Protein AF-A0A958MVD0-F1 (afdb_monomer_lite)

pLDDT: mean 89.66, std 12.87, range [43.69, 98.06]

Foldseek 3Di:
DVVVVVVVVVVCVCVVLLQDDDDDPVPDDPVVVVVVVVVVVVCVVSVVSNVVSVCVVDDPCPVVVVVVVVVVVVVVVVVPD

Radius of gyration: 19.73 Å; chains: 1; bounding box: 44×32×52 Å

Sequence (81 aa):
FAADDHHKKNAEALVNEEAANMVVQNGFTPESFIRLIRDILKQPDRLERLSVNIRKFHRPRAAEETAKVLLAEMAGKIGHE

Structure (mmCIF, N/CA/C/O backbone):
data_AF-A0A958MVD0-F1
#
_entry.id   AF-A0A958MVD0-F1
#
loop_
_atom_site.group_PDB
_atom_site.id
_atom_site.type_symbol
_atom_site.label_atom_id
_atom_site.label_alt_id
_atom_site.label_comp_id
_atom_site.label_asym_id
_atom_site.label_entity_id
_atom_site.label_seq_id
_atom_site.pdbx_PDB_ins_code
_atom_site.Cartn_x
_atom_site.Cartn_y
_atom_site.Cartn_z
_atom_site.occupancy
_atom_site.B_iso_or_equiv
_atom_site.auth_seq_id
_atom_site.auth_comp_id
_atom_site.auth_asym_id
_atom_site.auth_atom_id
_atom_site.pdbx_PDB_model_num
ATOM 1 N N . PHE A 1 1 ? 6.098 23.461 1.269 1.00 48.72 1 PHE A N 1
ATOM 2 C CA . PHE A 1 1 ? 4.807 23.423 0.554 1.00 48.72 1 PHE A CA 1
ATOM 3 C C . PHE A 1 1 ? 4.736 22.354 -0.543 1.00 48.72 1 PHE A C 1
ATOM 5 O O . PHE A 1 1 ? 3.696 21.734 -0.639 1.00 48.72 1 PHE A O 1
ATOM 12 N N . ALA A 1 2 ? 5.798 22.040 -1.305 1.00 58.66 2 ALA A N 1
ATOM 13 C CA . ALA A 1 2 ? 5.735 20.965 -2.316 1.00 58.66 2 ALA A CA 1
ATOM 14 C C . ALA A 1 2 ? 5.599 19.535 -1.733 1.00 58.66 2 ALA A C 1
ATOM 16 O O . ALA A 1 2 ? 4.862 18.717 -2.270 1.00 58.66 2 ALA A O 1
ATOM 17 N N . ALA A 1 3 ? 6.283 19.224 -0.624 1.00 60.91 3 ALA A N 1
ATOM 18 C CA . ALA A 1 3 ? 6.320 17.865 -0.067 1.00 60.91 3 ALA A CA 1
ATOM 19 C C . ALA A 1 3 ? 4.943 17.323 0.377 1.00 60.91 3 ALA A C 1
ATOM 21 O O . ALA A 1 3 ? 4.658 16.153 0.135 1.00 60.91 3 ALA A O 1
ATOM 22 N N . ASP A 1 4 ? 4.078 18.163 0.958 1.00 60.53 4 ASP A N 1
ATOM 23 C CA . ASP A 1 4 ? 2.748 17.739 1.431 1.00 60.53 4 ASP A CA 1
ATOM 24 C C . ASP A 1 4 ? 1.833 17.305 0.281 1.00 60.53 4 ASP A C 1
ATOM 26 O O . ASP A 1 4 ? 1.203 16.247 0.354 1.00 60.53 4 ASP A O 1
ATOM 30 N N . ASP A 1 5 ? 1.819 18.057 -0.822 1.00 73.81 5 ASP A N 1
ATOM 31 C CA . ASP A 1 5 ? 1.042 17.685 -2.007 1.00 73.81 5 ASP A CA 1
ATOM 32 C C . ASP A 1 5 ? 1.620 16.445 -2.698 1.00 73.81 5 ASP A C 1
ATOM 34 O O . ASP A 1 5 ? 0.870 15.614 -3.211 1.00 73.81 5 ASP A O 1
ATOM 38 N N . HIS A 1 6 ? 2.948 16.277 -2.695 1.00 76.06 6 HIS A N 1
ATOM 39 C CA . HIS A 1 6 ? 3.582 15.081 -3.251 1.00 76.06 6 HIS A CA 1
ATOM 40 C C . HIS A 1 6 ? 3.251 13.822 -2.437 1.00 76.06 6 HIS A C 1
ATOM 42 O O . HIS A 1 6 ? 2.912 12.793 -3.022 1.00 76.06 6 HIS A O 1
ATOM 48 N N . HIS A 1 7 ? 3.286 13.890 -1.102 1.00 84.62 7 HIS A N 1
ATOM 49 C CA . HIS A 1 7 ? 2.916 12.754 -0.251 1.00 84.62 7 HIS A CA 1
ATOM 50 C C . HIS A 1 7 ? 1.437 12.394 -0.395 1.00 84.62 7 HIS A C 1
ATOM 52 O O . HIS A 1 7 ? 1.100 11.213 -0.495 1.00 84.62 7 HIS A O 1
ATOM 58 N N . LYS A 1 8 ? 0.563 13.403 -0.477 1.00 90.62 8 LYS A N 1
ATOM 59 C CA . LYS A 1 8 ? -0.867 13.198 -0.709 1.00 90.62 8 LYS A CA 1
ATOM 60 C C . LYS A 1 8 ? -1.130 12.507 -2.047 1.00 90.62 8 LYS A C 1
ATOM 62 O O . LYS A 1 8 ? -1.832 11.503 -2.064 1.00 90.62 8 LYS A O 1
ATOM 67 N N . LYS A 1 9 ? -0.507 12.959 -3.141 1.00 91.62 9 LYS A N 1
ATOM 68 C CA . LYS A 1 9 ? -0.651 12.330 -4.469 1.00 91.62 9 LYS A CA 1
ATOM 69 C C . LYS A 1 9 ? -0.186 10.873 -4.490 1.00 91.62 9 LYS A C 1
ATOM 71 O O . LYS A 1 9 ? -0.833 10.030 -5.106 1.00 91.62 9 LYS A O 1
ATOM 76 N N . ASN A 1 10 ? 0.905 10.558 -3.790 1.00 91.12 10 ASN A N 1
ATOM 77 C CA . ASN A 1 10 ? 1.370 9.175 -3.662 1.00 91.12 10 ASN A CA 1
ATOM 78 C C . ASN A 1 10 ? 0.352 8.302 -2.913 1.00 91.12 10 ASN A C 1
ATOM 80 O O . ASN A 1 10 ? 0.101 7.168 -3.315 1.00 91.12 10 ASN A O 1
ATOM 84 N N . ALA A 1 11 ? -0.258 8.827 -1.845 1.00 94.06 11 ALA A N 1
ATOM 85 C CA . ALA A 1 11 ? -1.311 8.122 -1.120 1.00 94.06 11 ALA A CA 1
ATOM 86 C C . ALA A 1 11 ? -2.583 7.960 -1.969 1.00 94.06 11 ALA A C 1
ATOM 88 O O . ALA A 1 11 ? -3.150 6.870 -2.010 1.00 94.06 11 ALA A O 1
ATOM 89 N N . GLU A 1 12 ? -3.001 9.005 -2.690 1.00 95.44 12 GLU A N 1
ATOM 90 C CA . GLU A 1 12 ? -4.147 8.978 -3.608 1.00 95.44 12 GLU A CA 1
ATOM 91 C C . GLU A 1 12 ? -3.986 7.900 -4.683 1.00 95.44 12 GLU A C 1
ATOM 93 O O . GLU A 1 12 ? -4.942 7.179 -4.956 1.00 95.44 12 GLU A O 1
ATOM 98 N N . ALA A 1 13 ? -2.778 7.711 -5.229 1.00 95.94 13 ALA A N 1
ATOM 99 C CA . ALA A 1 13 ? -2.511 6.643 -6.192 1.00 95.94 13 ALA A CA 1
ATOM 100 C C . ALA A 1 13 ? -2.857 5.247 -5.639 1.00 95.94 13 ALA A C 1
ATOM 102 O O . ALA A 1 13 ? -3.400 4.427 -6.370 1.00 95.94 13 ALA A O 1
ATOM 103 N N . LEU A 1 14 ? -2.597 4.988 -4.352 1.00 97.12 14 LEU A N 1
ATOM 104 C CA . LEU A 1 14 ? -2.944 3.720 -3.698 1.00 97.12 14 LEU A CA 1
ATOM 105 C C . LEU A 1 14 ? -4.431 3.643 -3.319 1.00 97.12 14 LEU A C 1
ATOM 107 O O . LEU A 1 14 ? -5.053 2.592 -3.460 1.00 97.12 14 LEU A O 1
ATOM 111 N N . VAL A 1 15 ? -5.006 4.737 -2.815 1.00 96.62 15 VAL A N 1
ATOM 112 C CA . VAL A 1 15 ? -6.416 4.786 -2.388 1.00 96.62 15 VAL A CA 1
ATOM 113 C C . VAL A 1 15 ? -7.363 4.612 -3.572 1.00 96.62 15 VAL A C 1
ATOM 115 O O . VAL A 1 15 ? -8.340 3.878 -3.454 1.00 96.62 15 VAL A O 1
ATOM 118 N N . ASN A 1 16 ? -7.059 5.237 -4.713 1.00 96.88 16 ASN A N 1
ATOM 119 C CA . ASN A 1 16 ? -7.887 5.171 -5.919 1.00 96.88 16 ASN A CA 1
ATOM 120 C C . ASN A 1 16 ? -7.993 3.748 -6.491 1.00 96.88 16 ASN A C 1
ATOM 122 O O . ASN A 1 16 ? -8.989 3.421 -7.126 1.00 96.88 16 ASN A O 1
ATOM 126 N N . GLU A 1 17 ? -7.001 2.897 -6.226 1.00 97.44 17 GLU A N 1
ATOM 127 C CA . GLU A 1 17 ? -6.994 1.475 -6.601 1.00 97.44 17 GLU A CA 1
ATOM 128 C C . GLU A 1 17 ? -7.499 0.556 -5.477 1.00 97.44 17 GLU A C 1
ATOM 130 O O . GLU A 1 17 ? -7.287 -0.658 -5.518 1.00 97.44 17 GLU A O 1
ATOM 135 N N . GLU A 1 18 ? -8.124 1.126 -4.441 1.00 96.62 18 GLU A N 1
ATOM 136 C CA . GLU A 1 18 ? -8.575 0.410 -3.246 1.00 96.62 18 GLU A CA 1
ATOM 137 C C . GLU A 1 18 ? -7.461 -0.466 -2.640 1.00 96.62 18 GLU A C 1
ATOM 139 O O . GLU A 1 18 ? -7.689 -1.619 -2.265 1.00 96.62 18 GLU A O 1
ATOM 144 N N . ALA A 1 19 ? -6.232 0.057 -2.592 1.00 97.31 19 ALA A N 1
ATOM 145 C CA . ALA A 1 19 ? -5.050 -0.646 -2.087 1.00 97.31 19 ALA A CA 1
ATOM 146 C C . ALA A 1 19 ? -4.562 -0.116 -0.730 1.00 97.31 19 ALA A C 1
ATOM 148 O O . ALA A 1 19 ? -3.768 -0.770 -0.055 1.00 97.31 19 ALA A O 1
ATOM 149 N N . ALA A 1 20 ? -5.036 1.057 -0.306 1.00 96.00 20 ALA A N 1
ATOM 150 C CA . ALA A 1 20 ? -4.702 1.651 0.983 1.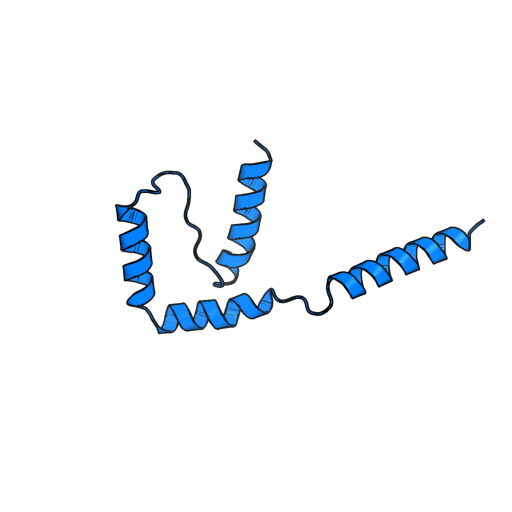00 96.00 20 ALA A CA 1
ATOM 151 C C . ALA A 1 20 ? -5.845 2.520 1.524 1.00 96.00 20 ALA A C 1
ATOM 153 O O . ALA A 1 20 ? -6.781 2.869 0.810 1.00 96.00 20 ALA A O 1
ATOM 154 N N . ASN A 1 21 ? -5.730 2.907 2.795 1.00 93.00 21 ASN A N 1
ATOM 155 C CA . ASN A 1 21 ? -6.531 3.971 3.395 1.00 93.00 21 ASN A CA 1
ATOM 156 C C . ASN A 1 21 ? -5.630 5.182 3.632 1.00 93.00 21 ASN A C 1
ATOM 158 O O . ASN A 1 21 ? -4.546 5.032 4.194 1.00 93.00 21 ASN A O 1
ATOM 162 N N . MET A 1 22 ? -6.084 6.374 3.251 1.00 92.94 22 MET A N 1
ATOM 163 C CA . MET A 1 22 ? -5.370 7.611 3.558 1.00 92.94 22 MET A CA 1
ATOM 164 C C . MET A 1 22 ? -5.873 8.195 4.875 1.00 92.94 22 MET A C 1
ATOM 166 O O . MET A 1 22 ? -7.075 8.360 5.078 1.00 92.94 22 MET A O 1
ATOM 170 N N . VAL A 1 23 ? -4.933 8.538 5.752 1.00 91.69 23 VAL A N 1
ATOM 171 C CA . VAL A 1 23 ? -5.197 9.271 6.990 1.00 91.69 23 VAL A CA 1
ATOM 172 C C . VAL A 1 23 ? -4.617 10.665 6.834 1.00 91.69 23 VAL A C 1
ATOM 174 O O . VAL A 1 23 ? -3.418 10.823 6.624 1.00 91.69 23 VAL A O 1
ATOM 177 N N . VAL A 1 24 ? -5.476 11.676 6.896 1.00 89.19 24 VAL A N 1
ATOM 178 C CA . VAL A 1 24 ? -5.057 13.073 6.762 1.00 89.19 24 VAL A CA 1
ATOM 179 C C . VAL A 1 24 ? -4.573 13.568 8.123 1.00 89.19 24 VAL A C 1
ATOM 181 O O . VAL A 1 24 ? -5.200 13.283 9.139 1.00 89.19 24 VAL A O 1
ATOM 184 N N . GLN A 1 25 ? -3.466 14.315 8.154 1.00 87.69 25 GLN A N 1
ATOM 185 C CA . GLN A 1 25 ? -2.881 14.829 9.399 1.00 87.69 25 GLN A CA 1
ATOM 186 C C . GLN A 1 25 ? -3.858 15.712 10.189 1.00 87.69 25 GLN A C 1
ATOM 188 O O . GLN A 1 25 ? -3.884 15.678 11.419 1.00 87.69 25 GLN A O 1
ATOM 193 N N . ASN A 1 26 ? -4.679 16.493 9.486 1.00 88.56 26 ASN A N 1
ATOM 194 C CA . ASN A 1 26 ? -5.710 17.297 10.122 1.00 88.56 26 ASN A CA 1
ATOM 195 C C . ASN A 1 26 ? -6.759 16.387 10.785 1.00 88.56 26 ASN A C 1
ATOM 197 O O . ASN A 1 26 ? -7.441 15.626 10.103 1.00 88.56 26 ASN A O 1
ATOM 201 N N . GLY A 1 27 ? -6.882 16.464 12.112 1.00 81.56 27 GLY A N 1
ATOM 202 C CA . GLY A 1 27 ? -7.781 15.600 12.886 1.00 81.56 27 GLY A CA 1
ATOM 203 C C . GLY A 1 27 ? -7.241 14.188 13.154 1.00 81.56 27 GLY A C 1
ATOM 204 O O . GLY A 1 27 ? -7.980 13.329 13.651 1.00 81.56 27 GLY A O 1
ATOM 205 N N . PHE A 1 28 ? -5.960 13.933 12.864 1.00 92.94 28 PHE A N 1
ATOM 206 C CA . PHE A 1 28 ? -5.297 12.711 13.301 1.00 92.94 28 PHE A CA 1
ATOM 207 C C . PHE A 1 28 ? -4.989 12.793 14.800 1.00 92.94 28 PHE A C 1
ATOM 209 O O . PHE A 1 28 ? -4.113 13.539 15.232 1.00 92.94 28 PHE A O 1
ATOM 216 N N . THR A 1 29 ? -5.737 12.034 15.599 1.00 95.81 29 THR A N 1
ATOM 217 C CA . THR A 1 29 ? -5.583 11.932 17.053 1.00 95.81 29 THR A CA 1
ATOM 218 C C . THR A 1 29 ? -5.433 10.462 17.439 1.00 95.81 29 THR A C 1
ATOM 220 O O . THR A 1 29 ? -5.815 9.579 16.660 1.00 95.81 29 THR A O 1
ATOM 223 N N . PRO A 1 30 ? -4.924 10.153 18.643 1.00 96.44 30 PRO A N 1
ATOM 224 C CA . PRO A 1 30 ? -4.866 8.775 19.123 1.00 96.44 30 PRO A CA 1
ATOM 225 C C . PRO A 1 30 ? -6.224 8.062 19.046 1.00 96.44 30 PRO A C 1
ATOM 227 O O . PRO A 1 30 ? -6.314 6.916 18.609 1.00 96.44 30 PRO A O 1
ATOM 230 N N . GLU A 1 31 ? -7.311 8.752 19.393 1.00 96.75 31 GLU A N 1
ATOM 231 C CA . GLU A 1 31 ? -8.659 8.186 19.391 1.00 96.75 31 GLU A CA 1
ATOM 232 C C . GLU A 1 31 ? -9.169 7.943 17.970 1.00 96.75 31 GLU A C 1
ATOM 234 O O . GLU A 1 31 ? -9.809 6.917 17.726 1.00 96.75 31 GLU A O 1
ATOM 239 N N . SER A 1 32 ? -8.908 8.861 17.027 1.00 94.12 32 SER A N 1
ATOM 240 C CA . SER A 1 32 ? -9.300 8.654 15.628 1.00 94.12 32 SER A CA 1
ATOM 241 C C . SER A 1 32 ? -8.510 7.514 14.987 1.00 94.12 32 SER A C 1
ATOM 243 O O . SER A 1 32 ? -9.098 6.707 14.266 1.00 94.12 32 SER A O 1
ATOM 245 N N . PHE A 1 33 ? -7.233 7.352 15.343 1.00 95.12 33 PHE A N 1
ATOM 246 C CA . PHE A 1 33 ? -6.415 6.236 14.876 1.00 95.12 33 PHE A CA 1
ATOM 247 C C . PHE A 1 33 ? -6.869 4.883 15.438 1.00 95.12 33 PHE A C 1
ATOM 249 O O . PHE A 1 33 ? -7.031 3.921 14.688 1.00 95.12 33 PHE A O 1
ATOM 256 N N . ILE A 1 34 ? -7.150 4.806 16.744 1.00 96.56 34 ILE A N 1
ATOM 257 C CA . ILE A 1 34 ? -7.667 3.580 17.371 1.00 96.56 34 ILE A CA 1
ATOM 258 C C . ILE A 1 34 ? -9.011 3.181 16.750 1.00 96.56 34 ILE A C 1
ATOM 260 O O . ILE A 1 34 ? -9.237 1.996 16.491 1.00 96.56 34 ILE A O 1
ATOM 264 N N . ARG A 1 35 ? -9.908 4.147 16.503 1.00 95.06 35 ARG A N 1
ATOM 265 C CA . ARG A 1 35 ? -11.181 3.884 15.813 1.00 95.06 35 ARG A CA 1
ATOM 266 C C . ARG A 1 35 ? -10.948 3.331 14.411 1.00 95.06 35 ARG A C 1
ATOM 268 O O . ARG A 1 35 ? -11.483 2.272 14.106 1.00 95.06 35 ARG A O 1
ATOM 275 N N . LEU A 1 36 ? -10.083 3.970 13.622 1.00 93.50 36 LEU A N 1
ATOM 276 C CA . LEU A 1 36 ? -9.731 3.508 12.279 1.00 93.50 36 LEU A CA 1
ATOM 277 C C . LEU A 1 36 ? -9.241 2.052 12.277 1.00 93.50 36 LEU A C 1
ATOM 279 O O . LEU A 1 36 ? -9.728 1.245 11.489 1.00 93.50 36 LEU A O 1
ATOM 283 N N . ILE A 1 37 ? -8.310 1.699 13.170 1.00 94.38 37 ILE A N 1
ATOM 284 C CA . ILE A 1 37 ? -7.790 0.327 13.269 1.00 94.38 37 ILE A CA 1
ATOM 285 C C . ILE A 1 37 ? -8.919 -0.652 13.612 1.00 94.38 37 ILE A C 1
ATOM 287 O O . ILE A 1 37 ? -9.052 -1.690 12.965 1.00 94.38 37 ILE A O 1
ATOM 291 N N . ARG A 1 38 ? -9.761 -0.327 14.603 1.00 96.00 38 ARG A N 1
ATOM 292 C CA . ARG A 1 38 ? -10.898 -1.180 14.988 1.00 96.00 38 ARG A CA 1
ATOM 293 C C . ARG A 1 38 ? -11.885 -1.375 13.841 1.00 96.00 38 ARG A C 1
ATOM 295 O O . ARG A 1 38 ? -12.387 -2.482 13.673 1.00 96.00 38 ARG A O 1
ATOM 302 N N . ASP A 1 39 ? -12.156 -0.332 13.066 1.00 94.12 39 ASP A N 1
ATOM 303 C CA . ASP A 1 39 ? -13.079 -0.401 11.934 1.00 94.12 39 ASP A CA 1
ATOM 304 C C . ASP A 1 39 ? -12.521 -1.268 10.801 1.00 94.12 39 ASP A C 1
ATOM 306 O O . ASP A 1 39 ? -13.264 -2.053 10.214 1.00 94.12 39 ASP A O 1
ATOM 310 N N . ILE A 1 40 ? -11.209 -1.203 10.543 1.00 92.25 40 ILE A N 1
ATOM 311 C CA . ILE A 1 40 ? -10.535 -2.089 9.582 1.00 92.25 40 ILE A CA 1
ATOM 312 C C . ILE A 1 40 ? -10.598 -3.549 10.052 1.00 92.25 40 ILE A C 1
ATOM 314 O O . ILE A 1 40 ? -10.964 -4.423 9.271 1.00 92.25 40 ILE A O 1
ATOM 318 N N . LEU A 1 41 ? -10.302 -3.822 11.327 1.00 93.56 41 LEU A N 1
ATOM 319 C CA . LEU A 1 41 ? -10.319 -5.186 11.877 1.00 93.56 41 LEU A CA 1
ATOM 320 C C . LEU A 1 41 ? -11.711 -5.834 11.850 1.00 93.56 41 LEU A C 1
ATOM 322 O O . LEU A 1 41 ? -11.821 -7.052 11.752 1.00 93.56 41 LEU A O 1
ATOM 326 N N . LYS A 1 42 ? -12.780 -5.033 11.907 1.00 96.69 42 LYS A N 1
ATOM 327 C CA . LYS A 1 42 ? -14.167 -5.509 11.781 1.00 96.69 42 LYS A CA 1
ATOM 328 C C . LYS A 1 42 ? -14.575 -5.840 10.342 1.00 96.69 42 LYS A C 1
ATOM 330 O O . LYS A 1 42 ? -15.677 -6.337 10.135 1.00 96.69 42 LYS A O 1
ATOM 335 N N . GLN A 1 43 ? -13.733 -5.542 9.354 1.00 95.88 43 GLN A N 1
ATOM 336 C CA . GLN A 1 43 ? -14.030 -5.692 7.928 1.00 95.88 43 GLN A CA 1
ATOM 337 C C . GLN A 1 43 ? -12.972 -6.585 7.253 1.00 95.88 43 GLN A C 1
ATOM 339 O O . GLN A 1 43 ? -12.206 -6.096 6.417 1.00 95.88 43 GLN A O 1
ATOM 344 N N . PRO A 1 44 ? -12.906 -7.890 7.587 1.00 95.06 44 PRO A N 1
ATOM 345 C CA . PRO A 1 44 ? -11.882 -8.795 7.058 1.00 95.06 44 PRO A CA 1
ATOM 346 C C . PRO A 1 44 ? -11.881 -8.850 5.524 1.00 95.06 44 PRO A C 1
ATOM 348 O O . PRO A 1 44 ? -10.818 -8.776 4.917 1.00 95.06 44 PRO A O 1
ATOM 351 N N . ASP A 1 45 ? -13.055 -8.839 4.887 1.00 96.19 45 ASP A N 1
ATOM 352 C CA . ASP A 1 45 ? -13.161 -8.825 3.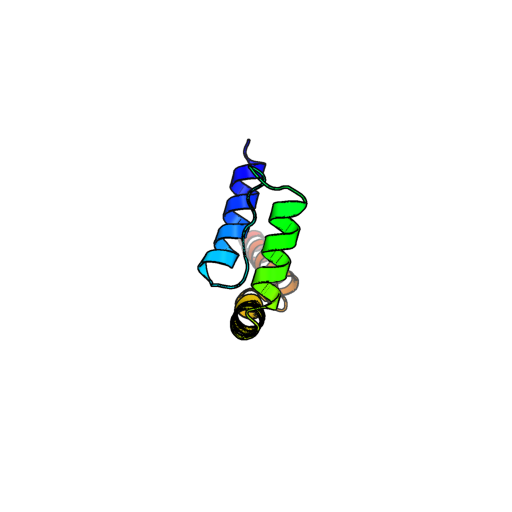422 1.00 96.19 45 ASP A CA 1
ATOM 353 C C . ASP A 1 45 ? -12.535 -7.573 2.803 1.00 96.19 45 ASP A C 1
ATOM 355 O O . ASP A 1 45 ? -11.960 -7.617 1.716 1.00 96.19 45 ASP A O 1
ATOM 359 N N . ARG A 1 46 ? -12.649 -6.425 3.482 1.00 94.31 46 ARG A N 1
ATOM 360 C CA . ARG A 1 46 ? -12.004 -5.191 3.030 1.00 94.31 46 ARG A CA 1
ATOM 361 C C . ARG A 1 46 ? -10.494 -5.299 3.177 1.00 94.31 46 ARG A C 1
ATOM 363 O O . ARG A 1 46 ? -9.786 -4.882 2.269 1.00 94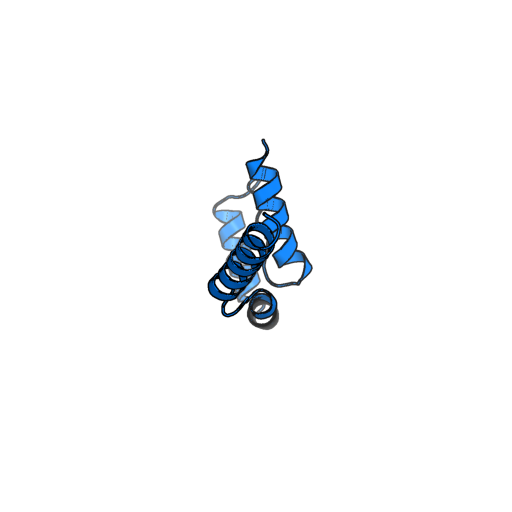.31 46 ARG A O 1
ATOM 370 N N . LEU A 1 47 ? -10.007 -5.854 4.284 1.00 94.88 47 LEU A N 1
ATOM 371 C CA . LEU A 1 47 ? -8.576 -6.059 4.499 1.00 94.88 47 LEU A CA 1
ATOM 372 C C . LEU A 1 47 ? -7.975 -6.990 3.433 1.00 94.88 47 LEU A C 1
ATOM 374 O O . LEU A 1 47 ? -6.907 -6.692 2.900 1.00 94.88 47 LEU A O 1
ATOM 378 N N . GLU A 1 48 ? -8.694 -8.050 3.062 1.00 96.25 48 GLU A N 1
ATOM 379 C CA . GLU A 1 48 ? -8.287 -8.950 1.982 1.00 96.25 48 GLU A CA 1
ATOM 380 C C . GLU A 1 48 ? -8.234 -8.223 0.630 1.00 96.25 48 GLU A C 1
ATOM 382 O O . GLU A 1 48 ? -7.240 -8.326 -0.088 1.00 96.25 48 GLU A O 1
ATOM 387 N N . ARG A 1 49 ? -9.239 -7.393 0.305 1.00 96.31 49 ARG A N 1
ATOM 388 C CA . ARG A 1 49 ? -9.209 -6.573 -0.921 1.00 96.31 49 ARG A CA 1
ATOM 389 C C . ARG A 1 49 ? -8.003 -5.637 -0.969 1.00 96.31 49 ARG A C 1
ATOM 391 O O . ARG A 1 49 ? -7.316 -5.605 -1.988 1.00 96.31 49 ARG A O 1
ATOM 398 N N . LE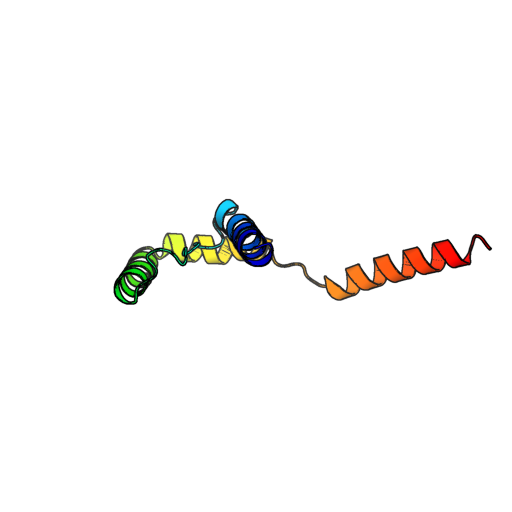U A 1 50 ? -7.703 -4.936 0.129 1.00 96.38 50 LEU A N 1
ATOM 399 C CA . LEU A 1 50 ? -6.514 -4.078 0.224 1.00 96.38 50 LEU A CA 1
ATOM 400 C C . LEU A 1 50 ? -5.227 -4.893 -0.027 1.00 96.38 50 LEU A C 1
ATOM 402 O O . LEU A 1 50 ? -4.373 -4.479 -0.810 1.00 96.38 50 LEU A O 1
ATOM 406 N N . SER A 1 51 ? -5.114 -6.075 0.592 1.00 96.31 51 SER A N 1
ATOM 407 C CA . SER A 1 51 ? -3.973 -7.000 0.461 1.00 96.31 51 SER A CA 1
ATOM 408 C C . SER A 1 51 ? -3.775 -7.526 -0.965 1.00 96.31 51 SER A C 1
ATOM 410 O O . SER A 1 51 ? -2.644 -7.663 -1.438 1.00 96.31 51 SER A O 1
ATOM 412 N N . VAL A 1 52 ? -4.862 -7.806 -1.684 1.00 97.94 52 VAL A N 1
ATOM 413 C CA . VAL A 1 52 ? -4.797 -8.220 -3.090 1.00 97.94 52 VAL A CA 1
ATOM 414 C C . VAL A 1 52 ? -4.426 -7.034 -3.980 1.00 97.94 52 VAL A C 1
ATOM 416 O O . VAL A 1 52 ? -3.517 -7.142 -4.804 1.00 97.94 52 VAL A O 1
ATOM 419 N N . ASN A 1 53 ? -5.078 -5.885 -3.797 1.00 98.06 53 ASN A N 1
ATOM 420 C CA . ASN A 1 53 ? -4.899 -4.719 -4.659 1.00 98.06 53 ASN A CA 1
ATOM 421 C C . ASN A 1 53 ? -3.513 -4.086 -4.530 1.00 98.06 53 ASN A C 1
ATOM 423 O O . ASN A 1 53 ? -2.942 -3.680 -5.543 1.00 98.06 53 ASN A O 1
ATOM 427 N N . ILE A 1 54 ? -2.913 -4.071 -3.335 1.00 97.62 54 ILE A N 1
ATOM 428 C CA . ILE A 1 54 ? -1.568 -3.504 -3.148 1.00 9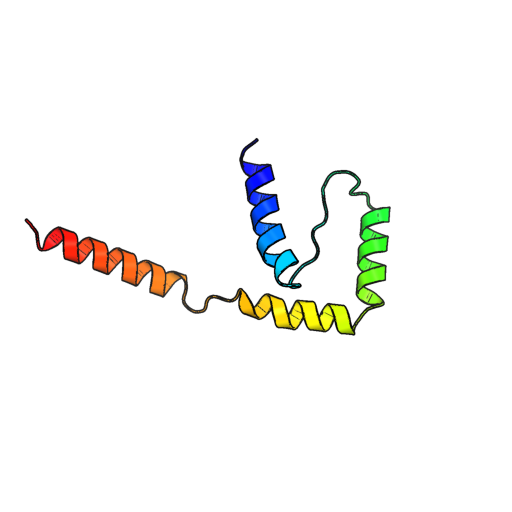7.62 54 ILE A CA 1
ATOM 429 C C . ILE A 1 54 ? -0.505 -4.228 -3.984 1.00 97.62 54 ILE A C 1
ATOM 431 O O . ILE A 1 54 ? 0.479 -3.620 -4.407 1.00 97.62 54 ILE A O 1
ATOM 435 N N . ARG A 1 55 ? -0.727 -5.504 -4.329 1.00 96.75 55 ARG A N 1
ATOM 436 C CA . ARG A 1 55 ? 0.186 -6.277 -5.185 1.00 96.75 55 ARG A CA 1
ATOM 437 C C . ARG A 1 55 ? 0.269 -5.731 -6.609 1.00 96.75 55 ARG A C 1
ATOM 439 O O . ARG A 1 55 ? 1.301 -5.911 -7.245 1.00 96.75 55 ARG A O 1
ATOM 446 N N . LYS A 1 56 ? -0.752 -5.018 -7.099 1.00 95.06 56 LYS A N 1
ATOM 447 C CA . LYS A 1 56 ? -0.736 -4.371 -8.427 1.00 95.06 56 LYS A CA 1
ATOM 448 C C . LYS A 1 56 ? 0.357 -3.303 -8.544 1.00 95.06 56 LYS A C 1
ATOM 450 O O . LYS A 1 56 ? 0.840 -3.025 -9.638 1.00 95.06 56 LYS A O 1
ATOM 455 N N . PHE A 1 57 ? 0.770 -2.727 -7.416 1.00 95.00 57 PHE A N 1
ATOM 456 C CA . PHE A 1 57 ? 1.831 -1.722 -7.350 1.00 95.00 57 PHE A CA 1
ATOM 457 C C . PHE A 1 57 ? 3.230 -2.337 -7.291 1.00 95.00 57 PHE A C 1
ATOM 459 O O . PHE A 1 57 ? 4.225 -1.620 -7.411 1.00 95.00 57 PHE A O 1
ATOM 466 N N . HIS A 1 58 ? 3.335 -3.660 -7.138 1.00 95.00 58 HIS A N 1
ATOM 467 C CA . HIS A 1 58 ? 4.616 -4.337 -7.191 1.00 95.00 58 HIS A CA 1
ATOM 468 C C . HIS A 1 58 ? 5.211 -4.232 -8.600 1.00 95.00 58 HIS A C 1
ATOM 470 O O . HIS A 1 58 ? 4.635 -4.697 -9.584 1.00 95.00 58 HIS A O 1
ATOM 476 N N . ARG A 1 59 ? 6.400 -3.635 -8.692 1.00 94.12 59 ARG A N 1
ATOM 477 C CA . ARG A 1 59 ? 7.192 -3.558 -9.921 1.00 94.12 59 ARG A CA 1
ATOM 478 C C . ARG A 1 59 ? 8.422 -4.457 -9.774 1.00 94.12 59 ARG A C 1
ATOM 480 O O . ARG A 1 59 ? 9.452 -3.992 -9.278 1.00 94.12 59 ARG A O 1
ATOM 487 N N . PRO A 1 60 ? 8.332 -5.748 -10.149 1.00 94.81 60 PRO A N 1
ATOM 488 C CA . PRO A 1 60 ? 9.479 -6.642 -10.061 1.00 94.81 60 PRO A CA 1
ATOM 489 C C . PRO A 1 60 ? 10.604 -6.115 -10.952 1.00 94.81 60 PRO A C 1
ATOM 491 O O . PRO A 1 60 ? 10.346 -5.633 -12.053 1.00 94.81 60 PRO A O 1
ATOM 494 N N . ARG A 1 61 ? 11.852 -6.218 -10.482 1.00 95.75 61 ARG A N 1
ATOM 495 C CA . ARG A 1 61 ? 13.053 -5.777 -11.218 1.00 95.75 61 ARG A CA 1
ATOM 496 C C . ARG A 1 61 ? 13.061 -4.289 -11.608 1.00 95.75 61 ARG A C 1
ATOM 498 O O . ARG A 1 61 ? 13.803 -3.911 -12.505 1.00 95.75 61 ARG A O 1
ATOM 505 N N . ALA A 1 62 ? 12.304 -3.425 -10.918 1.00 96.62 62 ALA A N 1
ATOM 506 C CA . ALA A 1 62 ? 12.231 -1.993 -11.241 1.00 96.62 62 ALA A CA 1
ATOM 507 C C . ALA A 1 62 ? 13.612 -1.330 -11.395 1.00 96.62 62 ALA A C 1
ATOM 509 O O . ALA A 1 62 ? 13.831 -0.588 -12.348 1.00 96.62 62 ALA A O 1
ATOM 510 N N . ALA A 1 63 ? 14.556 -1.635 -10.500 1.00 96.50 63 ALA A N 1
ATOM 511 C CA . ALA A 1 63 ? 15.917 -1.104 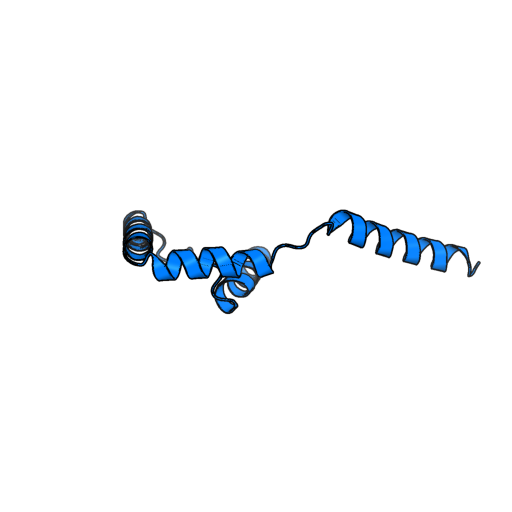-10.571 1.00 96.50 63 ALA A CA 1
ATOM 512 C C . ALA A 1 63 ? 16.686 -1.595 -11.812 1.00 96.50 63 ALA A C 1
ATOM 514 O O . ALA A 1 63 ? 17.341 -0.797 -12.475 1.00 96.50 63 ALA A O 1
ATOM 515 N N . GLU A 1 64 ? 16.579 -2.883 -12.151 1.00 97.56 64 GLU A N 1
ATOM 516 C CA . GLU A 1 64 ? 17.241 -3.475 -13.322 1.00 97.56 64 GLU A CA 1
ATOM 517 C C . GLU A 1 64 ? 16.683 -2.889 -14.623 1.00 97.56 64 GLU A C 1
ATOM 519 O O . GLU A 1 64 ? 17.444 -2.460 -15.485 1.00 97.56 64 GLU A O 1
ATOM 524 N N . GLU A 1 65 ? 15.357 -2.811 -14.746 1.00 96.88 65 GLU A N 1
ATOM 525 C CA . GLU A 1 65 ? 14.698 -2.213 -15.911 1.00 96.88 65 GLU A CA 1
ATOM 526 C C . GLU A 1 65 ? 15.045 -0.725 -16.047 1.00 96.88 65 GLU A C 1
ATOM 528 O O . GLU A 1 65 ? 15.328 -0.249 -17.145 1.00 96.88 65 GLU A O 1
ATOM 533 N N . THR A 1 66 ? 15.132 -0.004 -14.926 1.00 96.88 66 THR A N 1
ATOM 534 C CA . THR A 1 66 ? 15.600 1.390 -14.922 1.00 96.88 66 THR A CA 1
ATOM 535 C C . THR A 1 66 ? 17.043 1.484 -15.421 1.00 96.88 66 THR A C 1
ATOM 537 O O . THR A 1 66 ? 17.340 2.303 -16.287 1.00 96.88 66 THR A O 1
ATOM 540 N N . ALA A 1 67 ? 17.941 0.622 -14.934 1.00 96.88 67 ALA A N 1
ATOM 541 C CA . ALA A 1 67 ? 19.334 0.602 -15.373 1.00 96.88 67 ALA A CA 1
ATOM 542 C C . ALA A 1 67 ? 19.466 0.281 -16.871 1.00 96.88 67 ALA A C 1
ATOM 544 O O . ALA A 1 67 ? 20.242 0.938 -17.561 1.00 96.88 67 ALA A O 1
ATOM 545 N N . LYS A 1 68 ? 18.681 -0.670 -17.398 1.00 96.50 68 LYS A N 1
ATOM 546 C CA . LYS A 1 68 ? 18.659 -0.996 -18.836 1.00 96.50 68 LYS A CA 1
ATOM 547 C C . LYS A 1 68 ? 18.303 0.216 -19.691 1.00 96.50 68 LYS A C 1
ATOM 549 O O . LYS A 1 68 ? 18.996 0.482 -20.669 1.00 96.50 68 LYS A O 1
ATOM 554 N N . VAL A 1 69 ? 17.262 0.959 -19.309 1.00 95.88 69 VAL A N 1
ATOM 555 C CA . VAL A 1 69 ? 16.844 2.175 -20.025 1.00 95.88 69 VAL A CA 1
ATOM 556 C C . VAL A 1 69 ? 17.955 3.226 -20.004 1.00 95.88 69 VAL A C 1
ATOM 558 O O . VAL A 1 69 ? 18.283 3.786 -21.047 1.00 95.88 69 VAL A O 1
ATOM 561 N N . LEU A 1 70 ? 18.582 3.453 -18.846 1.00 96.69 70 LEU A N 1
ATOM 562 C CA . LEU A 1 70 ? 19.677 4.419 -18.720 1.00 96.69 70 LEU A CA 1
ATOM 563 C C . LEU A 1 70 ? 20.893 4.036 -19.576 1.00 96.69 70 LEU A C 1
ATOM 565 O O . LEU A 1 70 ? 21.445 4.889 -20.266 1.00 96.69 70 LEU A O 1
ATOM 569 N N . LEU A 1 71 ? 21.293 2.762 -19.574 1.00 96.62 71 LEU A N 1
ATOM 570 C CA . LEU A 1 71 ? 22.431 2.286 -20.368 1.00 96.62 71 LEU A CA 1
ATOM 571 C C . LEU A 1 71 ? 22.162 2.364 -21.876 1.00 96.62 71 LEU A C 1
ATOM 573 O O . LEU A 1 71 ? 23.050 2.763 -22.627 1.00 96.62 71 LEU A O 1
ATOM 577 N N . ALA A 1 72 ? 20.949 2.022 -22.323 1.00 95.06 72 ALA A N 1
ATOM 578 C CA . ALA A 1 72 ? 20.559 2.130 -23.730 1.00 95.06 72 ALA A CA 1
ATOM 579 C C . ALA A 1 72 ? 20.604 3.585 -24.224 1.00 95.06 72 ALA A C 1
ATOM 581 O O . ALA A 1 72 ? 21.149 3.860 -25.293 1.00 95.06 72 ALA A O 1
ATOM 582 N N . GLU A 1 73 ? 20.101 4.521 -23.417 1.00 93.69 73 GLU A N 1
ATOM 583 C CA . GLU A 1 73 ? 20.141 5.958 -23.708 1.00 93.69 73 GLU A CA 1
ATOM 584 C C . GLU A 1 73 ? 21.584 6.484 -23.807 1.00 93.69 73 GLU A C 1
ATOM 586 O O . GLU A 1 73 ? 21.906 7.285 -24.685 1.00 93.69 73 GLU A O 1
ATOM 591 N N . MET A 1 74 ? 22.481 6.020 -22.932 1.00 93.00 74 MET A N 1
ATOM 592 C CA . MET A 1 74 ? 23.900 6.386 -22.988 1.00 93.00 74 MET A CA 1
ATOM 593 C C . MET A 1 74 ? 24.591 5.810 -24.229 1.00 93.00 74 MET A C 1
ATOM 595 O O . MET A 1 74 ? 25.330 6.526 -24.898 1.00 93.00 74 MET A O 1
ATOM 599 N N . ALA A 1 75 ? 24.329 4.547 -24.574 1.00 88.06 75 ALA A N 1
ATOM 600 C CA . ALA A 1 75 ? 24.903 3.912 -25.760 1.00 88.06 75 ALA A CA 1
ATOM 601 C C . ALA A 1 75 ? 24.438 4.584 -27.066 1.00 88.06 75 ALA A C 1
ATOM 603 O O . ALA A 1 75 ? 25.241 4.773 -27.977 1.00 88.06 75 ALA A O 1
ATOM 604 N N . GLY A 1 76 ? 23.169 5.006 -27.138 1.00 81.06 76 GLY A N 1
ATOM 605 C CA . GLY A 1 76 ? 22.632 5.761 -28.274 1.00 81.06 76 GLY A CA 1
ATOM 606 C C . GLY A 1 76 ? 23.245 7.156 -28.434 1.00 81.06 76 GLY A C 1
ATOM 607 O O . GLY A 1 76 ? 23.406 7.625 -29.556 1.00 81.06 76 GLY A O 1
ATOM 608 N N . LYS A 1 77 ? 23.648 7.803 -27.332 1.00 63.41 77 LYS A N 1
ATOM 609 C CA . LYS A 1 77 ? 24.360 9.094 -27.360 1.00 63.41 77 LYS A CA 1
ATOM 610 C C . LYS A 1 77 ? 25.822 8.965 -27.784 1.00 63.41 77 LYS A C 1
ATOM 612 O O . LYS A 1 77 ? 26.324 9.858 -28.448 1.00 63.41 77 LYS A O 1
ATOM 617 N N . ILE A 1 78 ? 26.477 7.853 -27.447 1.00 59.91 78 ILE A N 1
ATOM 618 C CA . ILE A 1 78 ? 27.879 7.582 -27.812 1.00 59.91 78 ILE A CA 1
ATOM 619 C C . ILE A 1 78 ? 28.025 7.210 -29.304 1.00 59.91 78 ILE A C 1
ATOM 621 O O . ILE A 1 78 ? 29.090 7.393 -29.877 1.00 59.91 78 ILE A O 1
ATOM 625 N N . GLY A 1 79 ? 26.970 6.709 -29.957 1.00 54.41 79 GLY A N 1
ATOM 626 C CA . GLY A 1 79 ? 26.985 6.348 -31.385 1.00 54.41 79 GLY A CA 1
ATOM 627 C C . GLY A 1 79 ? 26.684 7.487 -32.374 1.00 54.41 79 GLY A C 1
ATOM 628 O O . GLY A 1 79 ? 26.612 7.224 -33.572 1.00 54.41 79 GLY A O 1
ATOM 629 N N . HIS A 1 80 ? 26.460 8.714 -31.890 1.00 53.38 80 HIS A N 1
ATOM 630 C CA . HIS A 1 80 ? 26.139 9.901 -32.699 1.00 53.38 80 HIS A CA 1
ATOM 631 C C . HIS A 1 80 ? 27.228 10.997 -32.662 1.00 53.38 80 HIS A C 1
ATOM 633 O O . HIS A 1 80 ? 26.977 12.111 -33.125 1.00 53.38 80 HIS A O 1
ATOM 639 N N . GLU A 1 81 ? 28.424 10.677 -32.161 1.00 43.69 81 GLU A N 1
ATOM 640 C CA . GLU A 1 81 ? 29.654 11.482 -32.294 1.00 43.69 81 GLU A CA 1
ATOM 641 C C . GLU A 1 81 ? 30.617 10.835 -33.299 1.00 43.69 81 GLU A C 1
ATOM 643 O O . GLU A 1 81 ? 31.274 11.596 -34.046 1.00 43.69 81 GLU A O 1
#

Secondary structure (DSSP, 8-state):
-HHHHHHHHHHHHHHTTTS-----STT--HHHHHHHHHHHHT-HHHHHHHHHHHGGG--TTHHHHHHHHHHHHHHHHHTT-